Protein AF-A0A355V334-F1 (afdb_monomer_lite)

Sequence (100 aa):
MYSLEQIREDLRDIRYYYAHKDVFDKNEVSVGVNVVKRKVEKYNAVIVFAPPRFYDLYVGLYVDGYAPSAYAMKCGYATNYIYKVNNELQSFFQKNLKED

Foldseek 3Di:
DDDLVNLVVLLVLLLVCLVPVVVQVVCCVPPNHDPNVVSNVQLVVQLVPDDPLLVVLSCQCRNVPDDLCRVCVVVVHDSVVSVVVVVVSSVSCVVRDDDD

Radius of gyration: 14.04 Å; chains: 1; bounding box: 28×31×39 Å

Structure (mmCIF, N/CA/C/O backbone):
data_AF-A0A355V334-F1
#
_entry.id   AF-A0A355V334-F1
#
loop_
_atom_site.group_PDB
_atom_site.id
_atom_site.type_symbol
_atom_site.label_atom_id
_atom_site.label_alt_id
_atom_site.label_comp_id
_atom_site.label_asym_id
_atom_site.label_entity_id
_atom_site.label_seq_id
_atom_site.pdbx_PDB_ins_code
_atom_site.Cartn_x
_atom_site.Cartn_y
_atom_site.Cartn_z
_atom_site.occupancy
_atom_site.B_iso_or_equiv
_atom_site.auth_seq_id
_atom_site.auth_comp_id
_atom_site.auth_asym_id
_atom_site.auth_atom_id
_atom_site.pdbx_PDB_model_num
ATOM 1 N N . MET A 1 1 ? -8.714 16.146 4.696 1.00 76.38 1 MET A N 1
ATOM 2 C CA . MET A 1 1 ? -8.257 15.407 3.504 1.00 76.38 1 MET A CA 1
ATOM 3 C C . MET A 1 1 ? -6.914 14.767 3.831 1.00 76.38 1 MET A C 1
ATOM 5 O O . MET A 1 1 ? -6.054 15.496 4.313 1.00 76.38 1 MET A O 1
ATOM 9 N N . TYR A 1 2 ? -6.708 13.476 3.533 1.00 89.56 2 TYR A N 1
ATOM 10 C CA . TYR A 1 2 ? -5.448 12.787 3.852 1.00 89.56 2 TYR A CA 1
ATOM 11 C C . TYR A 1 2 ? -4.224 13.541 3.304 1.00 89.56 2 TYR A C 1
ATOM 13 O O . TYR A 1 2 ? -4.177 13.932 2.133 1.00 89.56 2 TYR A O 1
ATOM 21 N N . SER A 1 3 ? -3.201 13.727 4.133 1.00 95.56 3 SER A N 1
ATOM 22 C CA . SER A 1 3 ? -1.898 14.217 3.688 1.00 95.56 3 SER A CA 1
ATOM 23 C C . SER A 1 3 ? -1.107 13.091 3.013 1.00 95.56 3 SER A C 1
ATOM 25 O O . SER A 1 3 ? -1.295 11.913 3.314 1.00 95.56 3 SER A O 1
ATOM 27 N N . LEU A 1 4 ? -0.175 13.427 2.113 1.00 95.69 4 LEU A N 1
ATOM 28 C CA . LEU A 1 4 ? 0.708 12.414 1.510 1.00 95.69 4 LEU A CA 1
ATOM 29 C C . LEU A 1 4 ? 1.563 11.689 2.556 1.00 95.69 4 LEU A C 1
ATOM 31 O O . LEU A 1 4 ? 1.948 10.544 2.345 1.00 95.69 4 LEU A O 1
ATOM 35 N N . GLU A 1 5 ? 1.873 12.348 3.669 1.00 96.88 5 GLU A N 1
ATOM 36 C CA . GLU A 1 5 ? 2.574 11.729 4.790 1.00 96.88 5 GLU A CA 1
ATOM 37 C C . GLU A 1 5 ? 1.704 10.661 5.458 1.00 96.88 5 GLU A C 1
ATOM 39 O O . GLU A 1 5 ? 2.151 9.526 5.589 1.00 96.88 5 GLU A O 1
ATOM 44 N N . GLN A 1 6 ? 0.435 10.970 5.748 1.00 96.75 6 GLN A N 1
ATOM 45 C CA . GLN A 1 6 ? -0.520 9.994 6.284 1.00 96.75 6 GLN A CA 1
ATOM 46 C C . GLN A 1 6 ? -0.704 8.802 5.338 1.00 96.75 6 GLN A C 1
ATOM 48 O O . GLN A 1 6 ? -0.661 7.663 5.791 1.00 96.75 6 GLN A O 1
ATOM 53 N N . ILE A 1 7 ? -0.822 9.045 4.025 1.00 97.94 7 ILE A N 1
ATOM 54 C CA . ILE A 1 7 ? -0.895 7.963 3.029 1.00 97.94 7 ILE A CA 1
ATOM 55 C C . ILE A 1 7 ? 0.338 7.055 3.105 1.00 97.94 7 ILE A C 1
ATOM 57 O O . ILE A 1 7 ? 0.222 5.834 3.038 1.00 97.94 7 ILE A O 1
ATOM 61 N N . ARG A 1 8 ? 1.539 7.626 3.239 1.00 97.81 8 ARG A N 1
ATOM 62 C CA . ARG A 1 8 ? 2.778 6.838 3.315 1.00 97.81 8 ARG A CA 1
ATOM 63 C C . ARG A 1 8 ? 2.862 6.018 4.59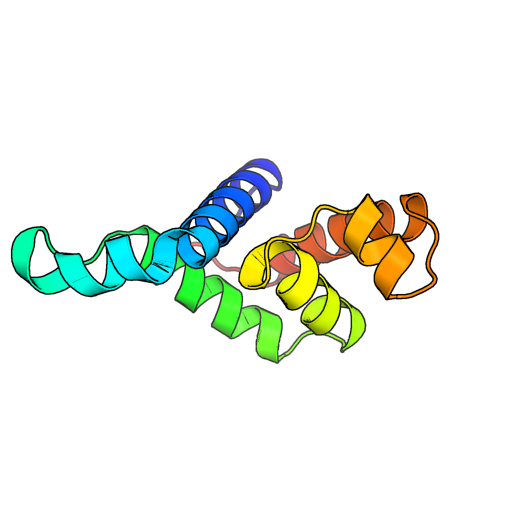4 1.00 97.81 8 ARG A C 1
ATOM 65 O O . ARG A 1 8 ? 3.292 4.871 4.507 1.00 97.81 8 ARG A O 1
ATOM 72 N N . GLU A 1 9 ? 2.478 6.579 5.737 1.00 98.06 9 GLU A N 1
ATOM 73 C CA . GLU A 1 9 ? 2.450 5.836 7.001 1.00 98.06 9 GLU A CA 1
ATOM 74 C C . GLU A 1 9 ? 1.422 4.704 6.956 1.00 98.06 9 GLU A C 1
ATOM 76 O O . GLU A 1 9 ? 1.762 3.558 7.235 1.00 98.06 9 GLU A O 1
ATOM 81 N N . ASP A 1 10 ? 0.206 4.972 6.478 1.00 97.94 10 ASP A N 1
ATOM 82 C CA . ASP A 1 10 ? -0.817 3.937 6.317 1.00 97.94 10 ASP A CA 1
ATOM 83 C C . ASP A 1 10 ? -0.358 2.813 5.380 1.00 97.94 10 ASP A C 1
ATOM 85 O O . ASP A 1 10 ? -0.570 1.638 5.667 1.00 97.94 10 ASP A O 1
ATOM 89 N N . LEU A 1 11 ? 0.317 3.138 4.274 1.00 98.19 11 LEU A N 1
ATOM 90 C CA . LEU A 1 11 ? 0.867 2.130 3.367 1.00 98.19 11 LEU A CA 1
ATOM 91 C C . LEU A 1 11 ? 1.984 1.290 4.018 1.00 98.19 11 LEU A C 1
ATOM 93 O O . LEU A 1 11 ? 2.125 0.109 3.692 1.00 98.19 11 LEU A O 1
ATOM 97 N N . ARG A 1 12 ? 2.764 1.852 4.955 1.00 98.31 12 ARG A N 1
ATOM 98 C CA . ARG A 1 12 ? 3.725 1.072 5.758 1.00 98.31 12 ARG A CA 1
ATOM 99 C C . ARG A 1 12 ? 3.007 0.146 6.732 1.00 98.31 12 ARG A C 1
ATOM 101 O O . ARG A 1 12 ? 3.386 -1.021 6.814 1.00 98.31 12 ARG A O 1
ATOM 108 N N . ASP A 1 13 ? 1.965 0.633 7.400 1.00 98.31 13 ASP A N 1
ATOM 109 C CA . ASP A 1 13 ? 1.137 -0.171 8.303 1.00 98.31 13 ASP A CA 1
ATOM 110 C C . ASP A 1 13 ? 0.466 -1.329 7.555 1.00 98.31 13 ASP A C 1
ATOM 112 O O . ASP A 1 13 ? 0.493 -2.466 8.017 1.00 98.31 13 ASP A O 1
ATOM 116 N N . ILE A 1 14 ? -0.080 -1.069 6.364 1.00 98.44 14 ILE A N 1
ATOM 117 C CA . ILE A 1 14 ? -0.683 -2.082 5.487 1.00 98.44 14 ILE A CA 1
ATOM 118 C C . ILE A 1 14 ? 0.348 -3.146 5.105 1.00 98.44 14 ILE A C 1
ATOM 120 O O . ILE A 1 14 ? 0.070 -4.341 5.216 1.00 98.44 14 ILE A O 1
ATOM 124 N N . ARG A 1 15 ? 1.555 -2.733 4.700 1.00 98.38 15 ARG A N 1
ATOM 125 C CA . ARG A 1 15 ? 2.643 -3.675 4.400 1.00 98.38 15 ARG A CA 1
ATOM 126 C C . ARG A 1 15 ? 3.011 -4.520 5.610 1.00 98.38 15 ARG A C 1
ATOM 128 O O . ARG A 1 15 ? 3.239 -5.719 5.479 1.00 98.38 15 ARG A O 1
ATOM 135 N N . TYR A 1 16 ? 3.070 -3.902 6.786 1.00 98.25 16 TYR A N 1
ATOM 136 C CA . TYR A 1 16 ? 3.352 -4.603 8.031 1.00 98.25 16 TYR A CA 1
ATOM 137 C C . TYR A 1 16 ? 2.244 -5.602 8.382 1.00 98.25 16 TYR A C 1
ATOM 139 O O . TYR A 1 16 ? 2.555 -6.728 8.773 1.00 98.25 16 TYR A O 1
ATOM 147 N N . TYR A 1 17 ? 0.976 -5.217 8.196 1.00 98.25 17 TYR A N 1
ATOM 148 C CA . TYR A 1 17 ? -0.177 -6.090 8.390 1.00 98.25 17 TYR A CA 1
ATOM 149 C C . TYR A 1 17 ? -0.068 -7.339 7.524 1.00 98.25 17 TYR A C 1
ATOM 151 O O . TYR A 1 17 ? -0.106 -8.436 8.069 1.00 98.25 17 TYR A O 1
ATOM 159 N N . TYR A 1 18 ? 0.135 -7.204 6.211 1.00 98.31 18 TYR A N 1
ATOM 160 C CA . TYR A 1 18 ? 0.218 -8.377 5.337 1.00 98.31 18 TYR A CA 1
ATOM 161 C C . TYR A 1 18 ? 1.443 -9.251 5.627 1.00 98.31 18 TYR A C 1
ATOM 163 O O . TYR A 1 18 ? 1.321 -10.475 5.638 1.00 98.31 18 TYR A O 1
ATOM 171 N N . ALA A 1 19 ? 2.588 -8.652 5.970 1.00 97.81 19 ALA A N 1
ATOM 172 C CA . ALA A 1 19 ? 3.780 -9.401 6.373 1.00 97.81 19 ALA A CA 1
ATOM 173 C C . ALA A 1 19 ? 3.583 -10.225 7.663 1.00 97.81 19 ALA A C 1
ATOM 175 O O . ALA A 1 19 ? 4.267 -11.227 7.858 1.00 97.81 19 ALA A O 1
ATOM 176 N N . HIS A 1 20 ? 2.649 -9.827 8.533 1.00 97.62 20 HIS A N 1
ATOM 177 C CA . HIS A 1 20 ? 2.373 -10.483 9.816 1.00 97.62 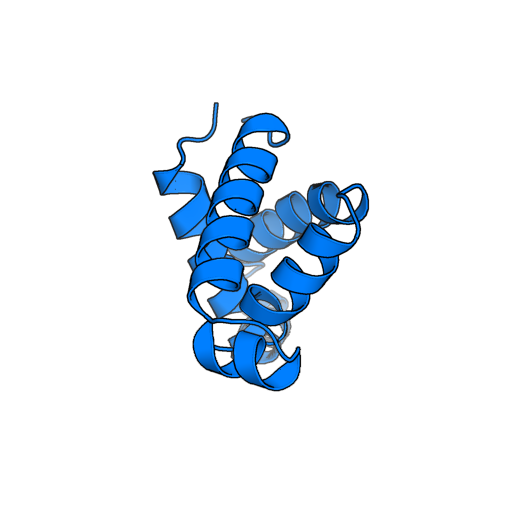20 HIS A CA 1
ATOM 178 C C . HIS A 1 20 ? 0.896 -10.857 9.965 1.00 97.62 20 HIS A C 1
ATOM 180 O O . HIS A 1 20 ? 0.378 -10.888 11.082 1.00 97.62 20 HIS A O 1
ATOM 186 N N . LYS A 1 21 ? 0.207 -11.133 8.853 1.00 95.50 21 LYS A N 1
ATOM 187 C CA . LYS A 1 21 ? -1.254 -11.294 8.819 1.00 95.50 21 LYS A CA 1
ATOM 188 C C . LYS A 1 21 ? -1.746 -12.317 9.839 1.00 95.50 21 LYS A C 1
ATOM 190 O O . LYS A 1 21 ? -2.682 -12.052 10.583 1.00 95.50 21 LYS A O 1
ATOM 195 N N . ASP A 1 22 ? -1.025 -13.427 9.957 1.00 96.06 22 ASP A N 1
ATOM 196 C CA . ASP A 1 22 ? -1.262 -14.471 10.952 1.00 96.06 22 ASP A CA 1
ATOM 197 C C . ASP A 1 22 ? -1.308 -13.958 12.395 1.00 96.06 22 ASP A C 1
ATOM 199 O O . ASP A 1 22 ? -2.110 -14.442 13.189 1.00 96.06 22 ASP A O 1
ATOM 203 N N . VAL A 1 23 ? -0.438 -13.012 12.761 1.00 95.88 23 VAL A N 1
ATOM 204 C CA . VAL A 1 23 ? -0.390 -12.449 14.117 1.00 95.88 23 VAL A CA 1
ATOM 205 C C . VAL A 1 23 ? -1.649 -11.641 14.383 1.00 95.88 23 VAL A C 1
ATOM 207 O O . VAL A 1 23 ? -2.262 -11.807 15.436 1.00 95.88 23 VAL A O 1
ATOM 210 N N . PHE A 1 24 ? -2.044 -10.790 13.438 1.00 95.31 24 PHE A N 1
ATOM 211 C CA . PHE A 1 24 ? -3.246 -9.979 13.583 1.00 95.31 24 PHE A CA 1
ATOM 212 C C . PHE A 1 24 ? -4.493 -10.859 13.630 1.00 95.31 24 PHE A C 1
ATOM 214 O O . PHE A 1 24 ? -5.244 -10.770 14.596 1.00 95.31 24 PHE A O 1
ATOM 221 N N . ASP A 1 25 ? -4.648 -11.766 12.667 1.00 92.75 25 ASP A N 1
ATOM 222 C CA . ASP A 1 25 ? -5.841 -12.600 12.525 1.00 92.75 25 ASP A CA 1
ATOM 223 C C . ASP A 1 25 ? -6.037 -13.564 13.709 1.00 92.75 25 ASP A C 1
ATOM 225 O O . ASP A 1 25 ? -7.153 -13.728 14.200 1.00 92.75 25 ASP A O 1
ATOM 229 N N . LYS A 1 26 ? -4.963 -14.194 14.216 1.00 94.81 26 LYS A N 1
ATOM 230 C CA . LYS A 1 26 ? -5.057 -15.152 15.339 1.00 94.81 26 LYS A CA 1
ATOM 231 C C . LYS A 1 26 ? -5.403 -14.479 16.666 1.00 94.81 26 LYS A C 1
ATOM 233 O O . LYS A 1 26 ? -5.980 -15.122 17.539 1.00 94.81 26 LYS A O 1
ATOM 238 N N . ASN A 1 27 ? -5.032 -13.212 16.839 1.00 94.00 27 ASN A N 1
ATOM 239 C CA . ASN A 1 27 ? -5.179 -12.510 18.113 1.00 94.00 27 ASN A CA 1
ATOM 240 C C . ASN A 1 27 ? -6.407 -11.590 18.172 1.00 94.00 27 ASN A C 1
ATOM 242 O O . ASN A 1 27 ? -6.626 -10.969 19.213 1.00 94.00 27 ASN A O 1
ATOM 246 N N . GLU A 1 28 ? -7.246 -11.546 17.126 1.00 93.56 28 GLU A N 1
ATOM 247 C CA . GLU A 1 28 ? -8.481 -10.740 17.122 1.00 93.56 28 GLU A CA 1
ATOM 248 C C . GLU A 1 28 ? -9.428 -11.117 18.265 1.00 93.56 28 GLU A C 1
ATOM 250 O O . GLU A 1 28 ? -10.067 -10.245 18.847 1.00 93.56 28 GLU A O 1
ATOM 255 N N . VAL A 1 29 ? -9.489 -12.403 18.619 1.00 91.25 29 VAL A N 1
ATOM 256 C CA . VAL A 1 29 ? -10.336 -12.905 19.714 1.00 91.25 29 VAL A CA 1
ATOM 257 C C . VAL A 1 29 ? -9.760 -12.544 21.087 1.00 91.25 29 VAL A C 1
ATOM 259 O O . VAL A 1 29 ? -10.514 -12.286 22.020 1.00 91.25 29 VAL A O 1
ATOM 262 N N . SER A 1 30 ? -8.432 -12.515 21.214 1.00 95.19 30 SER A N 1
ATOM 263 C CA . SER A 1 30 ? -7.747 -12.343 22.501 1.00 95.19 30 SER A CA 1
ATOM 264 C C . SER A 1 30 ? -7.560 -10.877 22.892 1.00 95.19 30 SER A C 1
ATOM 266 O O . SER A 1 30 ? -7.748 -10.523 24.051 1.00 95.19 30 SER A O 1
ATOM 268 N N . VAL A 1 31 ? -7.160 -10.026 21.942 1.00 95.38 31 VAL A N 1
ATOM 269 C CA . VAL A 1 31 ? -6.809 -8.609 22.185 1.00 95.38 31 VAL A CA 1
ATOM 270 C C . VAL A 1 31 ? -7.803 -7.655 21.509 1.00 95.38 31 VAL A C 1
ATOM 272 O O . VAL A 1 31 ? -7.824 -6.461 21.803 1.00 95.38 31 VAL A O 1
ATOM 275 N N . GLY A 1 32 ? -8.665 -8.174 20.633 1.00 94.31 32 GLY A N 1
ATOM 276 C CA . GLY A 1 32 ? -9.542 -7.381 19.780 1.00 94.31 32 GLY A CA 1
ATOM 277 C C . GLY A 1 32 ? -8.936 -7.112 18.402 1.00 94.31 32 GLY A C 1
ATOM 278 O O . GLY A 1 32 ? -7.753 -7.341 18.141 1.00 94.31 32 GLY A O 1
ATOM 279 N N . VAL A 1 33 ? -9.771 -6.605 17.495 1.00 93.94 33 VAL A N 1
ATOM 280 C CA . VAL A 1 33 ? -9.366 -6.262 16.126 1.00 93.94 33 VAL A CA 1
ATOM 281 C C . VAL A 1 33 ? -8.490 -5.009 16.137 1.00 93.94 33 VAL A C 1
ATOM 283 O O . VAL A 1 33 ? -8.936 -3.932 16.537 1.00 93.94 33 VAL A O 1
ATOM 286 N N . ASN A 1 34 ? -7.251 -5.128 15.655 1.00 96.81 34 ASN A N 1
ATOM 287 C CA . ASN A 1 34 ? -6.349 -3.984 15.534 1.00 96.81 34 ASN A CA 1
ATOM 288 C C . ASN A 1 34 ? -6.867 -2.973 14.491 1.00 96.81 34 ASN A C 1
ATOM 290 O O . ASN A 1 34 ? -7.356 -3.352 13.424 1.00 96.81 34 ASN A O 1
ATOM 294 N N . VAL A 1 35 ? -6.705 -1.674 14.767 1.00 94.81 35 VAL A N 1
ATOM 295 C CA . VAL A 1 35 ? -7.140 -0.577 13.882 1.00 94.81 35 VAL A CA 1
ATOM 296 C C . VAL A 1 35 ? -6.556 -0.663 12.465 1.00 94.81 35 VAL A C 1
ATOM 298 O O . VAL A 1 35 ? -7.200 -0.214 11.516 1.00 94.81 35 VAL A O 1
ATOM 301 N N . VAL A 1 36 ? -5.387 -1.292 12.287 1.00 96.31 36 VAL A N 1
ATOM 302 C CA . VAL A 1 36 ? -4.774 -1.493 10.967 1.00 96.31 36 VAL A CA 1
ATOM 303 C C . VAL A 1 36 ? -5.682 -2.267 10.012 1.00 96.31 36 VAL A C 1
ATOM 305 O O . VAL A 1 36 ? -5.687 -1.971 8.821 1.00 96.31 36 VAL A O 1
ATOM 308 N N . LYS A 1 37 ? -6.521 -3.187 10.509 1.00 95.50 37 LYS A N 1
ATOM 309 C CA . LYS A 1 37 ? -7.448 -3.949 9.660 1.00 95.50 37 LYS A CA 1
ATOM 310 C C . LYS A 1 37 ? -8.455 -3.032 8.962 1.00 95.50 37 LYS A C 1
ATOM 312 O O . LYS A 1 37 ? -8.666 -3.160 7.761 1.00 95.50 37 LYS A O 1
ATOM 317 N N . ARG A 1 38 ? -8.969 -2.019 9.671 1.00 94.75 38 ARG A N 1
ATOM 318 C CA . ARG A 1 38 ? -9.849 -0.993 9.081 1.00 94.75 38 ARG A CA 1
ATOM 319 C C . ARG A 1 38 ? -9.121 -0.158 8.028 1.00 94.75 38 ARG A C 1
ATOM 321 O O . ARG A 1 38 ? -9.706 0.172 7.000 1.00 94.75 38 ARG A O 1
ATOM 328 N N . LYS A 1 39 ? -7.840 0.167 8.258 1.00 95.69 39 LYS A N 1
ATOM 329 C CA . LYS A 1 39 ? -7.011 0.852 7.252 1.00 95.69 39 LYS A CA 1
ATOM 330 C C . LYS A 1 39 ? -6.877 -0.009 5.995 1.00 95.69 39 LYS A C 1
ATOM 332 O O . LYS A 1 39 ? -7.158 0.468 4.903 1.00 95.69 39 LYS A O 1
ATOM 337 N N . VAL A 1 40 ? -6.517 -1.282 6.147 1.00 97.44 40 VAL A N 1
ATOM 338 C CA . VAL A 1 40 ? -6.388 -2.234 5.032 1.00 97.44 40 VAL A CA 1
ATOM 339 C C . VAL A 1 40 ? -7.686 -2.316 4.232 1.00 97.44 40 VAL A C 1
ATOM 341 O O . VAL A 1 40 ? -7.660 -2.152 3.017 1.00 97.44 40 VAL A O 1
ATOM 344 N N . GLU A 1 41 ? -8.828 -2.485 4.899 1.00 96.69 41 GLU A N 1
ATOM 345 C CA . GLU A 1 41 ? -10.146 -2.530 4.253 1.00 96.69 41 GLU A CA 1
ATOM 346 C C . GLU A 1 41 ? -10.446 -1.250 3.460 1.00 96.69 41 GLU A C 1
ATOM 348 O O . GLU A 1 41 ? -10.877 -1.325 2.308 1.00 96.69 41 GLU A O 1
ATOM 353 N N . LYS A 1 42 ? -10.147 -0.076 4.028 1.00 96.88 42 LYS A N 1
ATOM 354 C CA . LYS A 1 42 ? -10.362 1.224 3.379 1.00 96.88 42 LYS A CA 1
ATOM 355 C C . LYS A 1 42 ? -9.519 1.386 2.109 1.00 96.88 42 LYS A C 1
ATOM 357 O O . LYS A 1 42 ? -10.037 1.811 1.078 1.00 96.88 42 LYS A O 1
ATOM 362 N N . TYR A 1 43 ? -8.237 1.024 2.154 1.00 97.94 43 TYR A N 1
ATOM 363 C CA . TYR A 1 43 ? -7.355 1.111 0.984 1.00 97.94 43 TYR A CA 1
ATOM 364 C C . TYR A 1 43 ? -7.702 0.051 -0.068 1.00 97.94 43 TYR A C 1
ATOM 366 O O . TYR A 1 43 ? -7.738 0.369 -1.259 1.00 97.94 43 TYR A O 1
ATOM 374 N N . ASN A 1 44 ? -8.042 -1.169 0.360 1.00 98.06 44 ASN A N 1
ATOM 375 C CA . ASN A 1 44 ? -8.512 -2.234 -0.524 1.00 98.06 44 ASN A CA 1
ATOM 376 C C . ASN A 1 44 ? -9.794 -1.819 -1.268 1.00 98.06 44 ASN A C 1
ATOM 378 O O . ASN A 1 44 ? -9.899 -2.022 -2.474 1.00 98.06 44 ASN A O 1
ATOM 382 N N . ALA A 1 45 ? -10.745 -1.176 -0.587 1.00 97.56 45 ALA A N 1
ATOM 383 C CA . ALA A 1 45 ? -11.983 -0.701 -1.206 1.00 97.56 45 ALA A CA 1
ATOM 384 C C . ALA A 1 45 ? -11.748 0.362 -2.296 1.00 97.56 45 ALA A C 1
ATOM 386 O O . ALA A 1 45 ? -12.544 0.478 -3.225 1.00 97.56 45 ALA A O 1
ATOM 387 N N . VAL A 1 46 ? -10.656 1.127 -2.210 1.00 97.56 46 VAL A N 1
ATOM 388 C CA . VAL A 1 46 ? -10.289 2.132 -3.218 1.00 97.56 46 VAL A CA 1
ATOM 389 C C . VAL A 1 46 ? -9.476 1.516 -4.360 1.00 97.56 46 VAL A C 1
ATOM 391 O O . VAL A 1 46 ? -9.727 1.821 -5.527 1.00 97.56 46 VAL A O 1
ATOM 394 N N . ILE A 1 47 ? -8.512 0.641 -4.056 1.00 98.19 47 ILE A N 1
ATOM 395 C CA . ILE A 1 47 ? -7.587 0.105 -5.066 1.00 98.19 47 ILE A CA 1
ATOM 396 C C . ILE A 1 47 ? -8.271 -0.830 -6.071 1.00 98.19 47 ILE A C 1
ATOM 398 O O . ILE A 1 47 ? -7.839 -0.891 -7.219 1.00 98.19 47 ILE A O 1
ATOM 402 N N . VAL A 1 48 ? -9.366 -1.504 -5.692 1.00 97.62 48 VAL A N 1
ATOM 403 C CA . VAL A 1 48 ? -10.122 -2.395 -6.598 1.00 97.62 48 VAL A CA 1
ATOM 404 C C . VAL A 1 48 ? -10.715 -1.673 -7.815 1.00 97.62 48 VAL A C 1
ATOM 406 O O . VAL A 1 48 ? -10.996 -2.317 -8.820 1.00 97.62 48 VAL A O 1
ATOM 409 N N . PHE A 1 49 ? -10.865 -0.346 -7.757 1.00 96.69 49 PHE A N 1
ATOM 410 C CA . PHE A 1 49 ? -11.346 0.483 -8.870 1.00 96.69 49 PHE A CA 1
ATOM 411 C C . PHE A 1 49 ? -10.225 1.252 -9.585 1.00 96.69 49 PHE A C 1
ATOM 413 O O . PHE A 1 49 ? -10.491 2.082 -10.457 1.00 96.69 49 PHE A O 1
ATOM 420 N N . ALA A 1 50 ? -8.966 1.029 -9.208 1.00 97.44 50 ALA A N 1
ATOM 421 C CA . ALA A 1 50 ? -7.835 1.727 -9.795 1.00 97.44 50 ALA A CA 1
ATOM 422 C C . ALA A 1 50 ? -7.485 1.190 -11.196 1.00 97.44 50 ALA A C 1
ATOM 424 O O . ALA A 1 50 ? -7.809 0.050 -11.535 1.00 97.44 50 ALA A O 1
ATOM 425 N N . PRO A 1 51 ? -6.754 1.969 -12.016 1.00 98.00 51 PRO A N 1
ATOM 426 C CA . PRO A 1 51 ? -6.131 1.443 -13.224 1.00 98.00 51 PRO A CA 1
ATOM 427 C C . PRO A 1 51 ? -5.284 0.190 -12.927 1.00 98.00 51 PRO A C 1
ATOM 429 O O . PRO A 1 51 ? -4.603 0.166 -11.898 1.00 98.00 51 PRO A O 1
ATOM 432 N N . PRO A 1 52 ? -5.214 -0.801 -13.839 1.00 97.56 52 PRO A N 1
ATOM 433 C CA . PRO A 1 52 ? -4.544 -2.081 -13.576 1.00 97.56 52 PRO A CA 1
ATOM 434 C C . PRO A 1 52 ? -3.112 -1.960 -13.041 1.00 97.56 52 PRO A C 1
ATOM 436 O O . PRO A 1 52 ? -2.733 -2.678 -12.123 1.00 97.56 52 PRO A O 1
ATOM 439 N N . ARG A 1 53 ? -2.332 -0.989 -13.541 1.00 96.69 53 ARG A N 1
ATOM 440 C CA . ARG A 1 53 ? -0.950 -0.745 -13.089 1.00 96.69 53 ARG A CA 1
ATOM 441 C C . ARG A 1 53 ? -0.835 -0.364 -11.608 1.00 96.69 53 ARG A C 1
ATOM 443 O O . ARG A 1 53 ? 0.186 -0.626 -10.990 1.00 96.69 53 ARG A O 1
ATOM 450 N N . PHE A 1 54 ? -1.848 0.304 -11.057 1.00 98.50 54 PHE A N 1
ATOM 451 C CA . PHE A 1 54 ? -1.881 0.697 -9.649 1.00 98.50 54 PHE A CA 1
ATOM 452 C C . PHE A 1 54 ? -2.276 -0.480 -8.772 1.00 98.50 54 PHE A C 1
ATOM 454 O O . PHE A 1 54 ? -1.653 -0.682 -7.735 1.00 98.50 54 PHE A O 1
ATOM 461 N N . TYR A 1 55 ? -3.256 -1.268 -9.217 1.00 98.50 55 TYR A N 1
ATOM 462 C CA . TYR A 1 55 ? -3.655 -2.494 -8.537 1.00 98.50 55 TYR A CA 1
ATOM 463 C C . TYR A 1 55 ? -2.485 -3.478 -8.431 1.00 98.50 55 TYR A C 1
ATOM 465 O O . TYR A 1 55 ? -2.120 -3.882 -7.330 1.00 98.50 55 TYR A O 1
ATOM 473 N N . ASP A 1 56 ? -1.847 -3.783 -9.562 1.00 97.56 56 ASP A N 1
ATOM 474 C CA . ASP A 1 56 ? -0.698 -4.689 -9.638 1.00 97.56 56 ASP A CA 1
ATOM 475 C C . ASP A 1 56 ? 0.464 -4.212 -8.751 1.00 97.56 56 ASP A C 1
ATOM 477 O O . ASP A 1 56 ? 0.968 -4.956 -7.910 1.00 97.56 56 ASP A O 1
ATOM 481 N N . LEU A 1 57 ? 0.819 -2.923 -8.840 1.00 98.31 57 LEU A N 1
ATOM 482 C CA . LEU A 1 57 ? 1.869 -2.340 -8.006 1.00 98.31 57 LEU A CA 1
ATOM 483 C C . LEU A 1 57 ? 1.535 -2.397 -6.508 1.00 98.31 57 LEU A C 1
ATOM 485 O O . LEU A 1 57 ? 2.418 -2.665 -5.693 1.00 98.31 57 LEU A O 1
ATOM 489 N N . TYR A 1 58 ? 0.281 -2.128 -6.137 1.00 98.69 58 TYR A N 1
ATOM 490 C CA . TYR A 1 58 ? -0.148 -2.174 -4.744 1.00 98.69 58 TYR A CA 1
ATOM 491 C C . TYR A 1 58 ? -0.020 -3.586 -4.171 1.00 98.69 58 TYR A C 1
ATOM 493 O O . TYR A 1 58 ? 0.542 -3.753 -3.087 1.00 98.69 58 TYR A O 1
ATOM 501 N N . VAL A 1 59 ? -0.474 -4.594 -4.924 1.00 98.44 59 VAL A N 1
ATOM 502 C CA . VAL A 1 59 ? -0.319 -6.003 -4.548 1.00 98.44 59 VAL A CA 1
ATOM 503 C C . VAL A 1 59 ? 1.160 -6.335 -4.379 1.00 98.44 59 VAL A C 1
ATOM 505 O O . VAL A 1 59 ? 1.564 -6.757 -3.300 1.00 98.44 59 VAL A O 1
ATOM 508 N N . GLY A 1 60 ? 1.997 -6.042 -5.374 1.00 98.25 60 GLY A N 1
ATOM 509 C CA . GLY A 1 60 ? 3.421 -6.360 -5.312 1.00 98.25 60 GLY A CA 1
ATOM 510 C C . GLY A 1 60 ? 4.156 -5.714 -4.132 1.00 98.25 60 GLY A C 1
ATOM 511 O O . GLY A 1 60 ? 4.887 -6.380 -3.400 1.00 98.25 60 GLY A O 1
ATOM 512 N N . LEU A 1 61 ? 3.988 -4.409 -3.923 1.00 98.38 61 LEU A N 1
ATOM 513 C CA . LEU A 1 61 ? 4.770 -3.695 -2.909 1.00 98.38 61 LEU A CA 1
ATOM 514 C C . LEU A 1 61 ? 4.214 -3.856 -1.488 1.00 98.38 61 LEU A C 1
ATOM 516 O O . LEU A 1 61 ? 4.993 -3.952 -0.534 1.00 98.38 61 LEU A O 1
ATOM 520 N N . TYR A 1 62 ? 2.887 -3.854 -1.335 1.00 98.44 62 TYR A N 1
ATOM 521 C CA . TYR A 1 62 ? 2.234 -3.734 -0.030 1.00 98.44 62 TYR A CA 1
ATOM 522 C C . TYR A 1 62 ? 1.554 -5.022 0.437 1.00 98.44 62 TYR A C 1
ATOM 524 O O . TYR A 1 62 ? 1.531 -5.257 1.639 1.00 98.44 62 TYR A O 1
ATOM 532 N N . VAL A 1 63 ? 1.051 -5.869 -0.466 1.00 98.25 63 VAL A N 1
ATOM 533 C CA . VAL A 1 63 ? 0.441 -7.160 -0.091 1.00 98.25 63 VAL A CA 1
ATOM 534 C C . VAL A 1 63 ? 1.499 -8.262 -0.061 1.00 98.25 63 VAL A C 1
ATOM 536 O O . VAL A 1 63 ? 1.704 -8.895 0.969 1.00 98.25 63 VAL A O 1
ATOM 539 N N . ASP A 1 64 ? 2.242 -8.425 -1.153 1.00 98.06 64 ASP A N 1
ATOM 540 C CA . ASP A 1 64 ? 3.312 -9.421 -1.280 1.00 98.06 64 ASP A CA 1
ATOM 541 C C . ASP A 1 64 ? 4.610 -8.971 -0.585 1.00 98.06 64 ASP A C 1
ATOM 543 O O . ASP A 1 64 ? 5.531 -9.760 -0.370 1.00 98.06 64 ASP A O 1
ATOM 547 N N . GLY A 1 65 ? 4.708 -7.684 -0.242 1.00 97.25 65 GLY A N 1
ATOM 548 C CA . GLY A 1 65 ? 5.807 -7.134 0.545 1.00 97.25 65 GLY A CA 1
ATOM 549 C C . GLY A 1 65 ? 7.136 -6.988 -0.202 1.00 97.25 65 GLY A C 1
ATOM 550 O O . GLY A 1 65 ? 8.166 -6.786 0.455 1.00 97.25 65 GLY A O 1
ATOM 551 N N . TYR A 1 66 ? 7.157 -7.039 -1.539 1.00 98.19 66 TYR A N 1
ATOM 552 C CA . TYR A 1 66 ? 8.390 -6.866 -2.310 1.00 98.19 66 TYR A CA 1
ATOM 553 C C . TYR A 1 66 ? 9.032 -5.492 -2.069 1.00 98.19 66 TYR A C 1
ATOM 555 O O . TYR A 1 66 ? 8.367 -4.461 -1.953 1.00 98.19 66 TYR A O 1
ATOM 563 N N . ALA A 1 67 ? 10.366 -5.458 -2.057 1.00 96.94 67 ALA A N 1
ATOM 564 C CA . ALA A 1 67 ? 11.090 -4.201 -2.202 1.00 96.94 67 ALA A CA 1
ATOM 565 C C . ALA A 1 67 ? 10.892 -3.645 -3.630 1.00 96.94 67 ALA A C 1
ATOM 567 O O . ALA A 1 67 ? 10.846 -4.437 -4.576 1.00 96.94 67 ALA A O 1
ATOM 568 N N . PRO A 1 68 ? 10.863 -2.312 -3.833 1.00 96.12 68 PRO A N 1
ATOM 569 C CA . PRO A 1 68 ? 10.677 -1.719 -5.160 1.00 96.12 68 PRO A CA 1
ATOM 570 C C . PRO A 1 68 ? 11.652 -2.230 -6.228 1.00 96.12 68 PRO A C 1
ATOM 572 O O . PRO A 1 68 ? 11.243 -2.463 -7.360 1.00 96.12 68 PRO A O 1
ATOM 575 N N . SER A 1 69 ? 12.922 -2.454 -5.878 1.00 97.50 69 SER A N 1
ATOM 576 C CA . SER A 1 69 ? 13.933 -3.002 -6.794 1.00 97.50 69 SER A CA 1
ATOM 577 C C . SER A 1 69 ? 13.685 -4.466 -7.157 1.00 97.50 69 SER A C 1
ATOM 579 O O . SER A 1 69 ? 13.808 -4.835 -8.322 1.00 97.50 69 SER A O 1
ATOM 581 N N . ALA A 1 70 ? 13.293 -5.291 -6.184 1.00 98.06 70 ALA A N 1
ATOM 582 C CA . ALA A 1 70 ? 12.957 -6.692 -6.419 1.00 98.06 70 ALA A CA 1
ATOM 583 C C . ALA A 1 70 ? 11.702 -6.820 -7.294 1.00 98.06 70 ALA A C 1
ATOM 585 O O . ALA A 1 70 ? 11.680 -7.620 -8.228 1.00 98.06 70 ALA A O 1
ATOM 586 N N . TYR A 1 71 ? 10.688 -5.987 -7.040 1.00 98.12 71 TYR A N 1
ATOM 587 C CA . TYR A 1 71 ? 9.483 -5.935 -7.865 1.00 98.12 71 TYR A CA 1
ATOM 588 C C . TYR A 1 71 ? 9.788 -5.464 -9.291 1.00 98.12 71 TYR A C 1
ATOM 590 O O . TYR A 1 71 ? 9.356 -6.087 -10.256 1.00 98.12 71 TYR A O 1
ATOM 598 N N . ALA A 1 72 ? 10.605 -4.414 -9.435 1.00 97.75 72 ALA A N 1
ATOM 599 C CA . ALA A 1 72 ? 11.046 -3.921 -10.737 1.00 97.75 72 ALA A CA 1
ATOM 600 C C . ALA A 1 72 ? 11.730 -5.026 -11.555 1.00 97.75 72 ALA A C 1
ATOM 602 O O . ALA A 1 72 ? 11.361 -5.257 -12.703 1.00 97.75 72 ALA A O 1
ATOM 603 N N . MET A 1 73 ? 12.662 -5.757 -10.936 1.00 97.62 73 MET A N 1
ATOM 604 C CA . MET A 1 73 ? 13.351 -6.879 -11.570 1.00 97.62 73 MET A CA 1
ATOM 605 C C . MET A 1 73 ? 12.380 -8.000 -11.970 1.00 97.62 73 MET A C 1
ATOM 607 O O . MET A 1 73 ? 12.443 -8.466 -13.104 1.00 97.62 73 MET A O 1
ATOM 611 N N . LYS A 1 74 ? 11.456 -8.392 -11.078 1.00 96.12 74 LYS A N 1
ATOM 612 C CA . LYS A 1 74 ? 10.422 -9.410 -11.347 1.00 96.12 74 LYS A CA 1
ATOM 613 C C . LYS A 1 74 ? 9.566 -9.050 -12.565 1.00 96.12 74 LYS A C 1
ATOM 615 O O . LYS A 1 74 ? 9.249 -9.923 -13.366 1.00 96.12 74 LYS A O 1
ATOM 620 N N . CYS A 1 75 ? 9.209 -7.777 -12.704 1.00 93.81 75 CYS A N 1
ATOM 621 C CA . CYS A 1 75 ? 8.326 -7.289 -13.762 1.00 93.81 75 CYS A CA 1
ATOM 622 C C . CYS A 1 75 ? 9.066 -6.802 -15.023 1.00 93.81 75 CYS A C 1
ATOM 624 O O . CYS A 1 75 ? 8.416 -6.373 -15.972 1.00 93.81 75 CYS A O 1
ATOM 626 N N . GLY A 1 76 ? 10.404 -6.832 -15.050 1.00 95.56 76 GLY A N 1
ATOM 627 C CA . GLY A 1 76 ? 11.193 -6.335 -16.185 1.00 95.56 76 GLY A CA 1
ATOM 628 C C . GLY A 1 76 ? 11.185 -4.807 -16.344 1.00 95.56 76 GLY A C 1
ATOM 629 O O . GLY A 1 76 ? 11.365 -4.301 -17.450 1.00 95.56 76 GLY A O 1
ATOM 630 N N . TYR A 1 77 ? 10.980 -4.060 -15.256 1.00 95.62 77 TYR A N 1
ATOM 631 C CA . TYR A 1 77 ? 11.001 -2.597 -15.238 1.00 95.62 77 TYR A CA 1
ATOM 632 C C . TYR A 1 77 ? 12.273 -2.038 -14.597 1.00 95.62 77 TYR A C 1
ATOM 634 O O . TYR A 1 77 ? 12.927 -2.670 -13.771 1.00 95.62 77 TYR A O 1
ATOM 642 N N . ALA A 1 78 ? 12.588 -0.784 -14.919 1.00 97.06 78 ALA A N 1
ATOM 643 C CA . ALA A 1 78 ? 13.572 -0.022 -14.161 1.00 97.06 78 ALA A CA 1
ATOM 644 C C . ALA A 1 78 ? 13.021 0.347 -12.772 1.00 97.06 78 ALA A C 1
ATOM 646 O O . ALA A 1 78 ? 11.877 0.788 -12.648 1.00 97.06 78 ALA A O 1
ATOM 647 N N . THR A 1 79 ? 13.850 0.283 -11.728 1.00 97.62 79 THR A N 1
ATOM 648 C CA . THR A 1 79 ? 13.440 0.647 -10.358 1.00 97.62 79 THR A CA 1
ATOM 649 C C . THR A 1 79 ? 12.885 2.075 -10.263 1.00 97.62 79 THR A C 1
ATOM 651 O O . THR A 1 79 ? 11.889 2.312 -9.583 1.00 97.62 79 THR A O 1
ATOM 654 N N . ASN A 1 80 ? 13.461 3.030 -11.004 1.00 97.62 80 ASN A N 1
ATOM 655 C CA . ASN A 1 80 ? 12.970 4.414 -11.041 1.00 97.62 80 ASN A CA 1
ATOM 656 C C . ASN A 1 80 ? 11.552 4.534 -11.613 1.00 97.62 80 ASN A C 1
ATOM 658 O O . ASN A 1 80 ? 10.796 5.410 -11.193 1.00 97.62 80 ASN A O 1
ATOM 662 N N . TYR A 1 81 ? 11.167 3.645 -12.534 1.00 97.12 81 TYR A N 1
ATOM 663 C CA . TYR A 1 81 ? 9.793 3.583 -13.022 1.00 97.12 81 TYR A CA 1
ATOM 664 C C . TYR A 1 81 ? 8.844 3.140 -11.903 1.00 97.12 81 TYR A C 1
ATOM 666 O O . TYR A 1 81 ? 7.845 3.810 -11.663 1.00 97.12 81 TYR A O 1
ATOM 674 N N . ILE A 1 82 ? 9.201 2.098 -11.144 1.00 98.25 82 ILE A N 1
ATOM 675 C CA . ILE A 1 82 ? 8.423 1.639 -9.982 1.00 98.25 82 ILE A CA 1
ATOM 676 C C . ILE A 1 82 ? 8.269 2.751 -8.936 1.00 98.25 82 ILE A C 1
ATOM 678 O O . ILE A 1 82 ? 7.157 2.991 -8.471 1.00 98.25 82 ILE A O 1
ATOM 682 N N . TYR A 1 83 ? 9.333 3.495 -8.612 1.00 97.81 83 TYR A N 1
ATOM 683 C CA . TYR A 1 83 ? 9.231 4.644 -7.700 1.00 97.81 83 TYR A CA 1
ATOM 684 C C . TYR A 1 83 ? 8.286 5.730 -8.222 1.00 97.81 83 TYR A C 1
ATOM 686 O O . TYR A 1 83 ? 7.471 6.252 -7.461 1.00 97.81 83 TYR A O 1
ATOM 694 N N . LYS A 1 84 ? 8.360 6.051 -9.519 1.00 98.06 84 LYS A N 1
ATOM 695 C CA . LYS A 1 84 ? 7.457 7.019 -10.148 1.00 98.06 84 LYS A CA 1
ATOM 696 C C . LYS A 1 84 ? 5.998 6.570 -10.036 1.00 98.06 84 LYS A C 1
ATOM 698 O O . LYS A 1 84 ? 5.173 7.338 -9.550 1.00 98.06 84 LYS A O 1
ATOM 703 N N . VAL A 1 85 ? 5.686 5.335 -10.438 1.00 97.88 85 VAL A N 1
ATOM 704 C CA . VAL A 1 85 ? 4.312 4.808 -10.375 1.00 97.88 85 VAL A CA 1
ATOM 705 C C . VAL A 1 85 ? 3.835 4.712 -8.922 1.00 97.88 85 VAL A C 1
ATOM 707 O O . VAL A 1 85 ? 2.672 4.991 -8.655 1.00 97.88 85 VAL A O 1
ATOM 710 N N . ASN A 1 86 ? 4.720 4.421 -7.963 1.00 98.06 86 ASN A N 1
ATOM 711 C CA . ASN A 1 86 ? 4.357 4.405 -6.546 1.00 98.06 86 ASN A CA 1
ATOM 712 C C . ASN A 1 86 ? 3.999 5.800 -6.004 1.00 98.06 86 ASN A C 1
ATOM 714 O O . ASN A 1 86 ? 3.089 5.939 -5.191 1.00 98.06 86 ASN A O 1
ATOM 718 N N . ASN A 1 87 ? 4.675 6.853 -6.468 1.00 98.25 87 ASN A N 1
ATOM 719 C CA . ASN A 1 87 ? 4.296 8.226 -6.127 1.00 98.25 87 ASN A CA 1
ATOM 720 C C . ASN A 1 87 ? 2.934 8.598 -6.735 1.00 98.25 87 ASN A C 1
ATOM 722 O O . ASN A 1 87 ? 2.103 9.193 -6.053 1.00 98.25 87 ASN A O 1
ATOM 726 N N . GLU A 1 88 ? 2.673 8.202 -7.986 1.00 98.38 88 GLU A N 1
ATOM 727 C CA . GLU A 1 88 ? 1.357 8.382 -8.618 1.00 98.38 88 GLU A CA 1
ATOM 728 C C . GLU A 1 88 ? 0.254 7.620 -7.864 1.00 98.38 88 GLU A C 1
ATOM 730 O O . GLU A 1 88 ? -0.837 8.154 -7.664 1.00 98.38 88 GLU A O 1
ATOM 735 N N . LEU A 1 89 ? 0.551 6.405 -7.394 1.00 98.50 89 LEU A N 1
ATOM 736 C CA . LEU A 1 89 ? -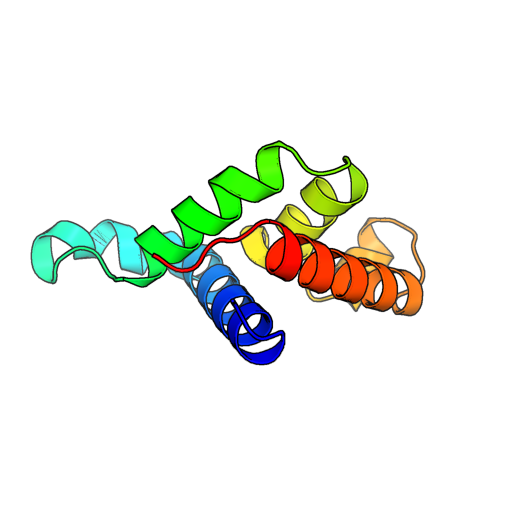0.341 5.593 -6.569 1.00 98.50 89 LEU A CA 1
ATOM 737 C C . LEU A 1 89 ? -0.669 6.284 -5.234 1.00 98.50 89 LEU A C 1
ATOM 739 O O . LEU A 1 89 ? -1.831 6.329 -4.833 1.00 98.50 89 LEU A O 1
ATOM 743 N N . GLN A 1 90 ? 0.320 6.883 -4.565 1.00 98.12 90 GLN A N 1
ATOM 744 C CA . GLN A 1 90 ? 0.091 7.660 -3.338 1.00 98.12 90 GLN A CA 1
ATOM 745 C C . GLN A 1 90 ? -0.831 8.862 -3.591 1.00 98.12 90 GLN A C 1
ATOM 747 O O . GLN A 1 90 ? -1.762 9.101 -2.822 1.00 98.12 90 GLN A O 1
ATOM 752 N N . SER A 1 91 ? -0.625 9.592 -4.693 1.00 97.62 91 SER A N 1
ATOM 753 C CA . SER A 1 91 ? -1.520 10.686 -5.095 1.00 97.62 91 SER A CA 1
ATOM 754 C C . SER A 1 91 ? -2.925 10.193 -5.451 1.00 97.62 91 SER A C 1
ATOM 756 O O . SER A 1 91 ? -3.910 10.864 -5.142 1.00 97.62 91 SER A O 1
ATOM 758 N N . PHE A 1 92 ? -3.042 9.014 -6.067 1.00 97.94 92 PHE A N 1
ATOM 759 C CA . PHE A 1 92 ? -4.331 8.376 -6.323 1.00 97.94 92 PHE A CA 1
ATOM 760 C C . PHE A 1 92 ? -5.078 8.091 -5.016 1.00 97.94 92 PHE A C 1
ATOM 762 O O . PHE A 1 92 ? -6.244 8.467 -4.903 1.00 97.94 92 PHE A O 1
ATOM 769 N N . PHE A 1 93 ? -4.422 7.506 -4.011 1.00 97.88 93 PHE A N 1
ATOM 770 C CA . PHE A 1 93 ? -5.048 7.285 -2.706 1.00 97.88 93 PHE A CA 1
ATOM 771 C C .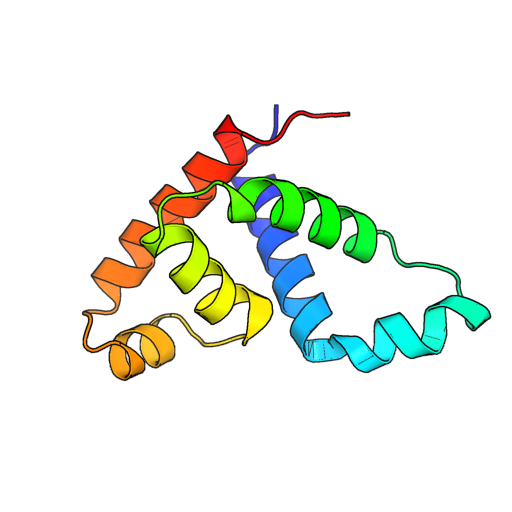 PHE A 1 93 ? -5.453 8.595 -2.035 1.00 97.88 93 PHE A C 1
ATOM 773 O O . PHE A 1 93 ? -6.600 8.724 -1.617 1.00 97.88 93 PHE A O 1
ATOM 780 N N . GLN A 1 94 ? -4.570 9.597 -2.022 1.00 96.56 94 GLN A N 1
ATOM 781 C CA . GLN A 1 94 ? -4.880 10.916 -1.469 1.00 96.56 94 GLN A CA 1
ATOM 782 C C . GLN A 1 94 ? -6.148 11.533 -2.085 1.00 96.56 94 GLN A C 1
ATOM 784 O O . GLN A 1 94 ? -6.946 12.139 -1.375 1.00 96.56 94 GLN A O 1
ATOM 789 N N . LYS A 1 95 ? -6.338 11.390 -3.402 1.00 95.94 95 LYS A N 1
ATOM 790 C CA . LYS A 1 95 ? -7.495 11.947 -4.117 1.00 95.94 95 LYS A CA 1
ATOM 791 C C . LYS A 1 95 ? -8.799 11.192 -3.841 1.00 95.94 95 LYS A C 1
ATOM 793 O O . LYS A 1 95 ? -9.866 11.797 -3.893 1.00 95.94 95 LYS A O 1
ATOM 798 N N . ASN A 1 96 ? -8.727 9.879 -3.626 1.00 95.94 96 ASN A N 1
ATOM 799 C CA . ASN A 1 96 ? -9.909 9.013 -3.583 1.00 95.94 96 ASN A CA 1
ATOM 800 C C . ASN A 1 96 ? -10.315 8.591 -2.165 1.00 95.94 96 ASN A C 1
ATOM 802 O O . ASN A 1 96 ? -11.441 8.136 -1.968 1.00 95.94 96 ASN A O 1
ATOM 806 N N . LEU A 1 97 ? -9.443 8.767 -1.172 1.00 94.81 97 LE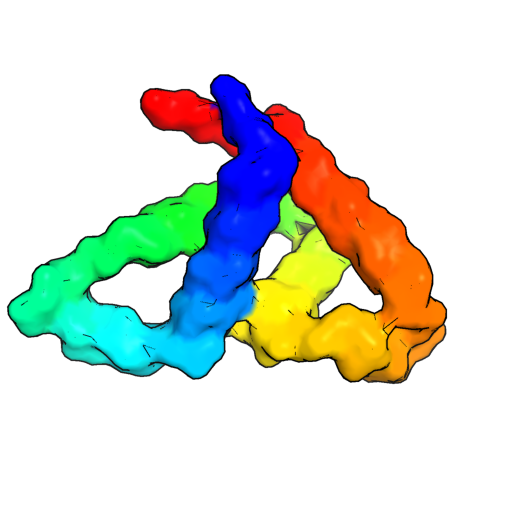U A N 1
ATOM 807 C CA . LEU A 1 97 ? -9.772 8.546 0.232 1.00 94.81 97 LEU A CA 1
ATOM 808 C C . LEU A 1 97 ? -10.428 9.789 0.838 1.00 94.81 97 LEU A C 1
ATOM 810 O O . LEU A 1 97 ? -9.914 10.903 0.744 1.00 94.81 97 LEU A O 1
ATOM 814 N N . LYS A 1 98 ? -11.563 9.578 1.505 1.00 83.50 98 LYS A N 1
ATOM 815 C CA . LYS A 1 98 ? -12.244 10.597 2.311 1.00 83.50 98 LYS A CA 1
ATOM 816 C C . LYS A 1 98 ? -11.839 10.431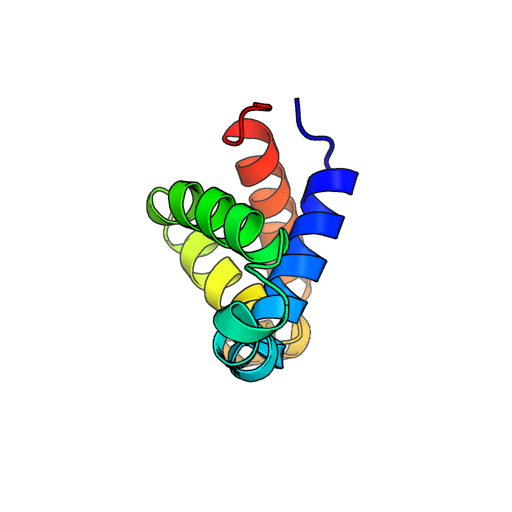 3.773 1.00 83.50 98 LYS A C 1
ATOM 818 O O . LYS A 1 98 ? -11.688 9.299 4.238 1.00 83.50 98 LYS A O 1
ATOM 823 N N . GLU A 1 99 ? -11.632 11.541 4.474 1.00 70.69 99 GLU A N 1
ATOM 824 C CA . GLU A 1 99 ? -11.612 11.510 5.941 1.00 70.69 99 GLU A CA 1
ATOM 825 C C . GLU A 1 99 ? -13.017 11.178 6.437 1.00 70.69 99 GLU A C 1
ATOM 827 O O . GLU A 1 99 ? -13.993 11.586 5.802 1.00 70.69 99 GLU A O 1
ATOM 832 N N . ASP A 1 100 ? -13.078 10.371 7.494 1.00 61.12 100 ASP A N 1
ATOM 833 C CA . ASP A 1 100 ? -14.329 9.970 8.139 1.00 61.12 100 ASP A CA 1
ATOM 834 C C . ASP A 1 100 ? -14.831 11.072 9.082 1.00 61.12 100 ASP A C 1
ATOM 836 O O . ASP A 1 100 ? -13.973 11.743 9.707 1.00 61.12 100 ASP A O 1
#

Secondary structure (DSSP, 8-state):
---HHHHHHHHHHHHHHHHTHHHHHHHHHHH---HHHHHHHHHHHHHTTS-HHHHHHHIIIIIS---HHHHHHHHT--HHHHHHHHHHHHHHHHHHPPP-

pLDDT: mean 95.95, std 5.24, range [61.12, 98.69]